Protein AF-A0A921ZZX8-F1 (afdb_monomer_lite)

Sequence (82 aa):
LEEECKIADICRHDQVAVCGIDSCGEMRTFIDTCDMHEFNCDSKKDFVQKPSHECWVTCKRGRSFKKPTYNEHCDIDNFIKT

Organism: Manduca sexta (NCBI:txid7130)

Radius of gyration: 12.61 Å; chains: 1; bounding box: 30×32×26 Å

Structure (mmCIF, N/CA/C/O backbone):
data_AF-A0A921ZZX8-F1
#
_entry.id   AF-A0A921ZZX8-F1
#
loop_
_atom_site.group_PDB
_atom_site.id
_atom_site.type_symbol
_atom_site.label_atom_id
_atom_site.label_alt_id
_atom_site.label_comp_id
_atom_site.label_asym_id
_atom_site.label_entity_id
_atom_site.label_seq_id
_atom_site.pdbx_PDB_ins_code
_atom_site.Cartn_x
_atom_site.Cartn_y
_atom_site.Cartn_z
_atom_site.occupancy
_atom_site.B_iso_or_equiv
_atom_site.auth_seq_id
_atom_site.auth_comp_id
_atom_site.auth_asym_id
_atom_site.auth_atom_id
_atom_site.pdbx_PDB_model_num
ATOM 1 N N . LEU A 1 1 ? -12.162 1.248 7.973 1.00 62.78 1 LEU A N 1
ATOM 2 C CA . LEU A 1 1 ? -11.000 1.692 8.781 1.00 62.78 1 LEU A CA 1
ATOM 3 C C . LEU A 1 1 ? -10.612 0.696 9.866 1.00 62.78 1 LEU A C 1
ATOM 5 O O . LEU A 1 1 ? -9.462 0.294 9.874 1.00 62.78 1 LEU A O 1
ATOM 9 N N . GLU A 1 2 ? -11.531 0.230 10.720 1.00 77.12 2 GLU A N 1
ATOM 10 C CA . GLU A 1 2 ? -11.216 -0.875 11.652 1.00 77.12 2 GLU A CA 1
ATOM 11 C C . GLU A 1 2 ? -10.814 -2.176 10.939 1.00 77.12 2 GLU A C 1
ATOM 13 O O . GLU A 1 2 ? -10.015 -2.947 11.462 1.00 77.12 2 GLU A O 1
ATOM 18 N N . GLU A 1 3 ? -11.356 -2.421 9.745 1.00 85.00 3 GLU A N 1
ATOM 19 C CA . GLU A 1 3 ? -11.012 -3.594 8.935 1.00 85.00 3 GLU A CA 1
ATOM 20 C C . GLU A 1 3 ? -9.561 -3.555 8.438 1.00 85.00 3 GLU A C 1
ATOM 22 O O . GLU A 1 3 ? -8.867 -4.556 8.566 1.00 85.00 3 GLU A O 1
ATOM 27 N N . GLU A 1 4 ? -9.069 -2.395 7.981 1.00 89.69 4 GLU A N 1
ATOM 28 C CA . GLU A 1 4 ? -7.666 -2.208 7.568 1.00 89.69 4 GLU A CA 1
ATOM 29 C C . GLU A 1 4 ? -6.704 -2.531 8.718 1.00 89.69 4 GLU A C 1
ATOM 31 O O . GLU A 1 4 ? -5.743 -3.270 8.533 1.00 89.69 4 GLU A O 1
ATOM 36 N N . CYS A 1 5 ? -7.013 -2.052 9.928 1.00 90.25 5 CYS A N 1
ATOM 37 C CA . CYS A 1 5 ? -6.205 -2.309 11.120 1.00 90.25 5 CYS A CA 1
ATOM 38 C C . CYS A 1 5 ? -6.166 -3.800 11.490 1.00 90.25 5 CYS A C 1
ATOM 40 O O . CYS A 1 5 ? -5.122 -4.323 11.864 1.00 90.25 5 CYS A O 1
ATOM 42 N N . LYS A 1 6 ? -7.302 -4.502 11.370 1.00 92.31 6 LYS A N 1
ATOM 43 C CA . LYS A 1 6 ? -7.378 -5.949 11.630 1.00 92.31 6 LYS A CA 1
ATOM 44 C C . LYS A 1 6 ? -6.626 -6.752 10.579 1.00 92.31 6 LYS A C 1
ATOM 46 O O . LYS A 1 6 ? -5.988 -7.737 10.927 1.00 92.31 6 LYS A O 1
ATOM 51 N N . ILE A 1 7 ? -6.719 -6.348 9.311 1.00 91.25 7 ILE A N 1
ATOM 52 C CA . ILE A 1 7 ? -5.979 -6.986 8.223 1.00 91.25 7 ILE A CA 1
ATOM 53 C C . ILE A 1 7 ? -4.486 -6.804 8.470 1.00 91.25 7 ILE A C 1
ATOM 55 O O . ILE A 1 7 ? -3.779 -7.802 8.467 1.00 91.25 7 ILE A O 1
ATOM 59 N N . ALA A 1 8 ? -4.028 -5.582 8.754 1.00 90.00 8 ALA A N 1
ATOM 60 C CA . ALA A 1 8 ? -2.624 -5.295 9.040 1.00 90.00 8 ALA A CA 1
ATOM 61 C C . ALA A 1 8 ? -2.062 -6.168 10.181 1.00 90.00 8 ALA A C 1
ATOM 63 O O . ALA A 1 8 ? -1.003 -6.761 10.012 1.00 90.00 8 ALA A O 1
ATOM 64 N N . ASP A 1 9 ? -2.806 -6.334 11.281 1.00 89.75 9 ASP A N 1
ATOM 65 C CA . ASP A 1 9 ? -2.383 -7.119 12.456 1.00 89.75 9 ASP A CA 1
ATOM 66 C C . ASP A 1 9 ? -2.198 -8.624 12.170 1.00 89.75 9 ASP A C 1
ATOM 68 O O . ASP A 1 9 ? -1.304 -9.269 12.716 1.00 89.75 9 ASP A O 1
ATOM 72 N N . ILE A 1 10 ? -3.017 -9.203 11.282 1.00 93.25 10 ILE A N 1
ATOM 73 C CA . ILE A 1 10 ? -2.947 -10.636 10.931 1.00 93.25 10 ILE A CA 1
ATOM 74 C C . ILE A 1 10 ? -2.161 -10.915 9.642 1.00 93.25 10 ILE A C 1
ATOM 76 O O . ILE A 1 10 ? -1.984 -12.078 9.264 1.00 93.25 10 ILE A O 1
ATOM 80 N N . CYS A 1 11 ? -1.749 -9.872 8.922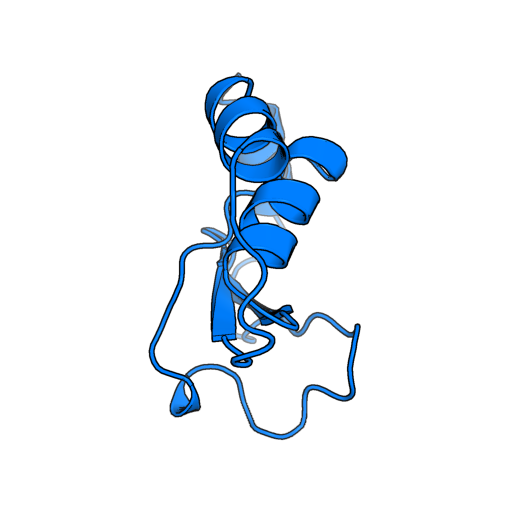 1.00 94.19 11 CYS A N 1
ATOM 81 C CA . CYS A 1 11 ? -1.134 -9.992 7.609 1.00 94.19 11 CYS A CA 1
ATOM 82 C C . CYS A 1 11 ? 0.301 -10.521 7.711 1.00 94.19 11 CYS A C 1
ATOM 84 O O . CYS A 1 11 ? 1.039 -10.256 8.659 1.00 94.19 11 CYS A O 1
ATOM 86 N N . ARG A 1 12 ? 0.713 -11.304 6.710 1.00 94.75 12 ARG A N 1
ATOM 87 C CA . ARG A 1 12 ? 2.067 -11.851 6.632 1.00 94.75 12 ARG A CA 1
ATOM 88 C C . ARG A 1 12 ? 2.897 -11.044 5.643 1.00 94.75 12 ARG A C 1
ATOM 90 O O . ARG A 1 12 ? 2.668 -11.147 4.443 1.00 94.75 12 ARG A O 1
ATOM 97 N N . HIS A 1 13 ? 3.908 -10.348 6.153 1.00 95.94 13 HIS A N 1
ATOM 98 C CA . HIS A 1 13 ? 4.862 -9.608 5.332 1.00 95.94 13 HIS A CA 1
ATOM 99 C C . HIS A 1 13 ? 5.658 -10.537 4.404 1.00 95.94 13 HIS A C 1
ATOM 101 O O . HIS A 1 13 ? 6.348 -11.458 4.859 1.00 95.94 13 HIS A O 1
ATOM 107 N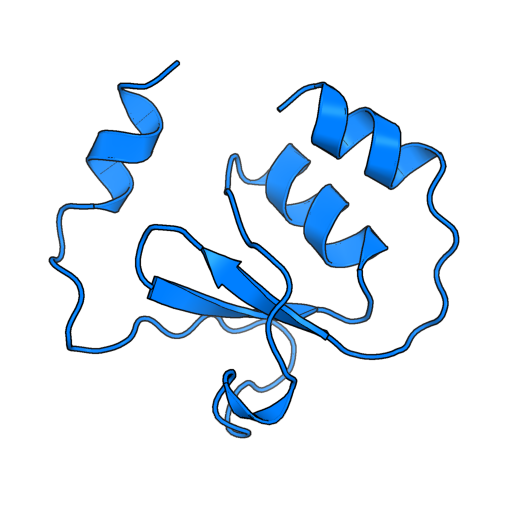 N . ASP A 1 14 ? 5.565 -10.284 3.100 1.00 92.25 14 ASP A N 1
ATOM 108 C CA . ASP A 1 14 ? 6.297 -10.989 2.043 1.00 92.25 14 ASP A CA 1
ATOM 109 C C . ASP A 1 14 ? 7.419 -10.135 1.427 1.00 92.25 14 ASP A C 1
ATOM 111 O O . ASP A 1 14 ? 8.241 -10.658 0.671 1.00 92.25 14 ASP A O 1
ATOM 115 N N . GLN A 1 15 ? 7.496 -8.848 1.796 1.00 89.94 15 GLN A N 1
ATOM 116 C CA . GLN A 1 15 ? 8.462 -7.866 1.294 1.00 89.94 15 GLN A CA 1
ATOM 117 C C . GLN A 1 15 ? 8.420 -7.666 -0.232 1.00 89.94 15 GLN A C 1
ATOM 119 O O . GLN A 1 15 ? 9.397 -7.198 -0.834 1.00 89.94 15 GLN A O 1
ATOM 124 N N . VAL A 1 16 ? 7.305 -8.020 -0.875 1.00 89.81 16 VAL A N 1
ATOM 125 C CA . VAL A 1 16 ? 7.083 -7.793 -2.302 1.00 89.81 16 VAL A CA 1
ATOM 126 C C . VAL A 1 16 ? 6.490 -6.405 -2.483 1.00 89.81 16 VAL A C 1
ATOM 128 O O . VAL A 1 16 ? 5.317 -6.181 -2.210 1.00 89.81 16 VAL A O 1
ATOM 131 N N . ALA A 1 17 ? 7.296 -5.474 -2.994 1.00 89.19 17 ALA A N 1
ATOM 132 C CA . ALA A 1 17 ? 6.879 -4.083 -3.142 1.00 89.19 17 ALA A CA 1
ATOM 133 C C . ALA A 1 17 ? 5.623 -3.931 -4.012 1.00 89.19 17 ALA A C 1
ATOM 135 O O . ALA A 1 17 ? 5.553 -4.450 -5.131 1.00 89.19 17 ALA A O 1
ATOM 136 N N . VAL A 1 18 ? 4.669 -3.137 -3.524 1.00 90.62 18 VAL A N 1
ATOM 137 C CA . VAL A 1 18 ? 3.396 -2.875 -4.206 1.00 90.62 18 VAL A CA 1
ATOM 138 C C . VAL A 1 18 ? 3.185 -1.388 -4.444 1.00 90.62 18 VAL A C 1
ATOM 140 O O . VAL A 1 18 ? 3.655 -0.533 -3.692 1.00 90.62 18 VAL A O 1
ATOM 143 N N . CYS A 1 19 ? 2.461 -1.073 -5.514 1.00 91.12 19 CYS A N 1
ATOM 144 C CA . CYS A 1 19 ? 1.965 0.271 -5.760 1.00 91.12 19 CYS A CA 1
ATOM 145 C C . CYS A 1 19 ? 0.583 0.420 -5.129 1.00 91.12 19 CYS A C 1
ATOM 147 O O . CYS A 1 19 ? -0.310 -0.357 -5.456 1.00 91.12 19 CYS A O 1
ATOM 149 N N . GLY A 1 20 ? 0.393 1.421 -4.275 1.00 91.56 20 GLY A N 1
ATOM 150 C CA . GLY A 1 20 ? -0.924 1.853 -3.827 1.00 91.56 20 GLY A CA 1
ATOM 151 C C . GLY A 1 20 ? -1.297 3.179 -4.476 1.00 91.56 20 GLY A C 1
ATOM 152 O O . GLY A 1 20 ? -0.467 4.090 -4.555 1.00 91.56 20 GLY A O 1
ATOM 153 N N . ILE A 1 21 ? -2.552 3.296 -4.904 1.00 90.19 21 ILE A N 1
ATOM 154 C CA . ILE A 1 21 ? -3.152 4.559 -5.343 1.00 90.19 21 ILE A CA 1
ATOM 155 C C . ILE A 1 21 ? -4.433 4.781 -4.545 1.00 90.19 21 ILE A C 1
ATOM 157 O O . ILE A 1 21 ? -5.281 3.888 -4.502 1.00 90.19 21 ILE A O 1
ATOM 161 N N . ASP A 1 22 ? -4.546 5.939 -3.902 1.00 89.56 22 ASP A N 1
ATOM 162 C CA . ASP A 1 22 ? -5.721 6.321 -3.116 1.00 89.56 22 ASP A CA 1
ATOM 163 C C . ASP A 1 22 ? -6.835 6.913 -4.004 1.00 89.56 22 ASP A C 1
ATOM 165 O O . ASP A 1 22 ? -6.653 7.142 -5.210 1.00 89.56 22 ASP A O 1
ATOM 169 N N . SER A 1 23 ? -8.020 7.156 -3.437 1.00 87.12 23 SER A N 1
ATOM 170 C CA . SER A 1 23 ? -9.146 7.738 -4.192 1.00 87.12 23 SER A CA 1
ATOM 171 C C . SER A 1 23 ? -8.860 9.143 -4.729 1.00 87.12 23 SER A C 1
ATOM 173 O O . SER A 1 23 ? -9.502 9.590 -5.681 1.00 87.12 23 SER A O 1
ATOM 175 N N . CYS A 1 24 ? -7.869 9.805 -4.144 1.00 84.62 24 CYS A N 1
ATOM 176 C CA . CYS A 1 24 ? -7.373 11.139 -4.428 1.00 84.62 24 CYS A CA 1
ATOM 177 C C . CYS A 1 24 ? -6.248 11.181 -5.474 1.00 84.62 24 CYS A C 1
ATOM 179 O O . CYS A 1 24 ? -5.732 12.262 -5.783 1.00 84.62 24 CYS A O 1
ATOM 181 N N . GLY A 1 25 ? -5.855 10.027 -6.021 1.00 84.88 25 GLY A N 1
ATOM 182 C CA . GLY A 1 25 ? -4.772 9.915 -6.993 1.00 84.88 25 GLY A CA 1
ATOM 183 C C . GLY A 1 25 ? -3.379 10.143 -6.407 1.00 84.88 25 GLY A C 1
ATOM 184 O O . GLY A 1 25 ? -2.433 10.387 -7.166 1.00 84.88 25 GLY A O 1
ATOM 185 N N . GLU A 1 26 ? -3.243 10.088 -5.082 1.00 87.31 26 GLU A N 1
ATOM 186 C CA . GLU A 1 26 ? -1.969 9.957 -4.395 1.00 87.31 26 GLU A CA 1
ATOM 187 C C . GLU A 1 26 ? -1.424 8.555 -4.665 1.00 87.31 26 GLU A C 1
ATOM 189 O O . GLU A 1 26 ? -2.100 7.548 -4.475 1.00 87.31 26 GLU A O 1
ATOM 194 N N . MET A 1 27 ? -0.194 8.489 -5.154 1.00 87.56 27 MET A N 1
ATOM 195 C CA . MET A 1 27 ? 0.512 7.256 -5.463 1.00 87.56 27 MET A CA 1
ATOM 196 C C . MET A 1 27 ? 1.636 7.066 -4.458 1.00 87.56 27 MET A C 1
ATOM 198 O O . MET A 1 27 ? 2.418 7.992 -4.209 1.00 87.56 27 MET A O 1
ATOM 202 N N . ARG A 1 28 ? 1.773 5.853 -3.934 1.00 88.19 28 ARG A N 1
ATOM 203 C CA . ARG A 1 28 ? 2.846 5.493 -3.011 1.00 88.19 28 ARG A CA 1
ATOM 204 C C . ARG A 1 28 ? 3.278 4.049 -3.217 1.00 88.19 28 ARG A C 1
ATOM 206 O O . ARG A 1 28 ? 2.460 3.168 -3.456 1.00 88.19 28 ARG A O 1
ATOM 213 N N . THR A 1 29 ? 4.579 3.799 -3.111 1.00 88.88 29 THR A N 1
ATOM 214 C CA . THR A 1 29 ? 5.116 2.436 -3.046 1.00 88.88 29 THR A CA 1
ATOM 215 C C . THR A 1 29 ? 5.193 1.978 -1.594 1.00 88.88 29 THR A C 1
ATOM 217 O O . THR A 1 29 ? 5.785 2.666 -0.756 1.00 88.88 29 THR A O 1
ATOM 220 N N . PHE A 1 30 ? 4.622 0.810 -1.319 1.00 90.81 30 PHE A N 1
ATOM 221 C CA . PHE A 1 30 ? 4.674 0.124 -0.030 1.00 90.81 30 PHE A CA 1
ATOM 222 C C . PHE A 1 30 ? 5.650 -1.052 -0.110 1.00 90.81 30 PHE A C 1
ATOM 224 O O . PHE A 1 30 ? 5.923 -1.556 -1.204 1.00 90.81 30 PHE A O 1
ATOM 231 N N . ILE A 1 31 ? 6.240 -1.432 1.028 1.00 90.94 31 ILE A N 1
ATOM 232 C CA . ILE A 1 31 ? 7.195 -2.551 1.087 1.00 90.94 31 ILE A CA 1
ATOM 233 C C . ILE A 1 31 ? 6.476 -3.860 0.763 1.00 90.94 31 ILE A C 1
ATOM 235 O O . ILE A 1 31 ? 7.031 -4.659 0.015 1.00 90.94 31 ILE A O 1
ATOM 239 N N . ASP A 1 32 ? 5.245 -4.014 1.244 1.00 92.38 32 ASP A N 1
ATOM 240 C CA . ASP A 1 32 ? 4.291 -5.018 0.796 1.00 92.38 32 ASP A CA 1
ATOM 241 C C . ASP A 1 32 ? 2.834 -4.553 0.984 1.00 92.38 32 ASP A C 1
ATOM 243 O O . ASP A 1 32 ? 2.550 -3.380 1.240 1.00 92.38 32 ASP A O 1
ATOM 247 N N . THR A 1 33 ? 1.889 -5.471 0.777 1.00 93.19 33 THR A N 1
ATOM 248 C CA . THR A 1 33 ? 0.453 -5.184 0.916 1.00 93.19 33 THR A CA 1
ATOM 249 C C . THR A 1 33 ? 0.045 -4.980 2.377 1.00 93.19 33 THR A C 1
ATOM 251 O O . THR A 1 33 ? -0.874 -4.208 2.640 1.00 93.19 33 THR A O 1
ATOM 254 N N . CYS A 1 34 ? 0.728 -5.613 3.334 1.00 95.06 34 CYS A N 1
ATOM 255 C CA . CYS A 1 34 ? 0.446 -5.433 4.757 1.00 95.06 34 CYS A CA 1
ATOM 256 C C . CYS A 1 34 ? 0.792 -4.003 5.189 1.00 95.06 34 CYS A C 1
ATOM 258 O O . CYS A 1 34 ? -0.045 -3.337 5.794 1.00 95.06 34 CYS A O 1
ATOM 260 N N . ASP A 1 35 ? 1.956 -3.492 4.768 1.00 94.00 35 ASP A N 1
ATOM 261 C CA . ASP A 1 35 ? 2.365 -2.099 5.009 1.00 94.00 35 ASP A CA 1
ATOM 262 C C . ASP A 1 35 ? 1.374 -1.079 4.418 1.00 94.00 35 ASP A C 1
ATOM 264 O O . ASP A 1 35 ? 1.218 0.029 4.935 1.00 94.00 35 ASP A O 1
ATOM 268 N N . MET A 1 36 ? 0.698 -1.425 3.316 1.00 93.75 36 MET A N 1
ATOM 269 C CA . MET A 1 36 ? -0.360 -0.583 2.750 1.00 93.75 36 MET A CA 1
ATOM 270 C C . MET A 1 36 ? -1.578 -0.517 3.681 1.00 93.75 36 MET A C 1
ATOM 272 O O . MET A 1 36 ? -2.083 0.576 3.941 1.00 93.75 36 MET A O 1
ATOM 276 N N . HIS A 1 37 ? -2.029 -1.660 4.203 1.00 95.06 37 HIS A N 1
ATOM 277 C CA . HIS A 1 37 ? -3.148 -1.728 5.149 1.00 95.06 37 HIS A CA 1
ATOM 278 C C . HIS A 1 37 ? -2.824 -1.043 6.485 1.00 95.06 37 HIS A C 1
ATOM 280 O O . HIS A 1 37 ? -3.660 -0.311 7.018 1.00 95.06 37 HIS A O 1
ATOM 286 N N . GLU A 1 38 ? -1.601 -1.210 6.993 1.00 94.38 38 GLU A N 1
ATOM 287 C CA . GLU A 1 38 ? -1.108 -0.508 8.184 1.00 94.38 38 GLU A CA 1
ATOM 288 C C . GLU A 1 38 ? -1.159 1.009 7.970 1.00 94.38 38 GLU A C 1
ATOM 290 O O . GLU A 1 38 ? -1.760 1.744 8.756 1.00 94.38 38 GLU A O 1
ATOM 295 N N . PHE A 1 39 ? -0.652 1.488 6.829 1.00 93.06 39 PHE A N 1
ATOM 296 C CA . PHE A 1 39 ? -0.687 2.911 6.513 1.00 93.06 39 PHE A CA 1
ATOM 297 C C . PHE A 1 39 ? -2.112 3.462 6.360 1.00 93.06 39 PHE A C 1
ATOM 299 O O . PHE A 1 39 ? -2.398 4.560 6.845 1.00 93.06 39 PHE A O 1
ATOM 306 N N . ASN A 1 40 ? -3.017 2.717 5.717 1.00 93.25 40 ASN A N 1
ATOM 307 C CA . ASN A 1 40 ? -4.430 3.088 5.609 1.00 93.25 40 ASN A CA 1
ATOM 308 C C . ASN A 1 40 ? -5.086 3.206 6.993 1.00 93.25 40 ASN A C 1
ATOM 310 O O . ASN A 1 40 ? -5.799 4.179 7.259 1.00 93.25 40 ASN A O 1
ATOM 314 N N . CYS A 1 41 ? -4.813 2.250 7.885 1.00 93.56 41 CYS A N 1
ATOM 315 C CA . CYS A 1 41 ? -5.295 2.246 9.264 1.00 93.56 41 CYS A CA 1
ATOM 316 C C . CYS A 1 41 ? -4.804 3.469 10.059 1.00 93.56 41 CYS A C 1
ATOM 318 O O . CYS A 1 41 ? -5.623 4.183 10.662 1.00 93.56 41 CYS A O 1
ATOM 320 N N . ASP A 1 42 ? -3.493 3.720 10.032 1.00 91.50 42 ASP A N 1
ATOM 321 C CA . ASP A 1 42 ? -2.827 4.746 10.836 1.00 91.50 42 ASP A CA 1
ATOM 322 C C . ASP A 1 42 ? -3.121 6.156 10.330 1.00 91.50 42 ASP A C 1
ATOM 324 O O . ASP A 1 42 ? -3.472 7.050 11.100 1.00 91.50 42 ASP A O 1
ATOM 328 N N . SER A 1 43 ? -3.014 6.354 9.015 1.00 89.94 43 SER A N 1
ATOM 329 C CA . SER A 1 43 ? -3.105 7.676 8.383 1.00 89.94 43 SER A CA 1
ATOM 330 C C . SER A 1 43 ? -4.504 8.022 7.884 1.00 89.94 43 SER A C 1
ATOM 332 O O . SER A 1 43 ? -4.688 9.084 7.295 1.00 89.94 43 SER A O 1
ATOM 334 N N . LYS A 1 44 ? -5.491 7.147 8.116 1.00 89.38 44 LYS A N 1
ATOM 335 C CA . L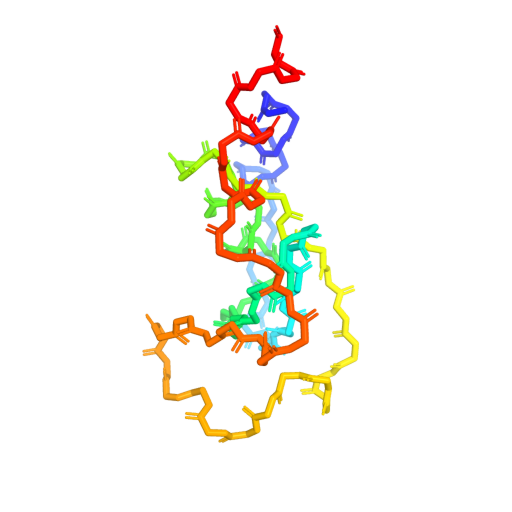YS A 1 44 ? -6.881 7.312 7.657 1.00 89.38 44 LYS A CA 1
ATOM 336 C C . LYS A 1 44 ? -6.979 7.527 6.144 1.00 89.38 44 LYS A C 1
ATOM 338 O O . LYS A 1 44 ? -7.713 8.388 5.670 1.00 89.38 44 LYS A O 1
ATOM 343 N N . LYS A 1 45 ? -6.211 6.731 5.402 1.00 89.88 45 LYS A N 1
ATOM 344 C CA . LYS A 1 45 ? -6.140 6.747 3.936 1.00 89.88 45 LYS A CA 1
ATOM 345 C C . LYS A 1 45 ? -6.812 5.507 3.341 1.00 89.88 45 LYS A C 1
ATOM 347 O O . LYS A 1 45 ? -7.143 4.567 4.060 1.00 89.88 45 LYS A O 1
ATOM 352 N N . ASP A 1 46 ? -7.025 5.526 2.031 1.00 91.75 46 ASP A N 1
ATOM 353 C CA . ASP A 1 46 ? -7.741 4.497 1.274 1.00 91.75 46 ASP A CA 1
ATOM 354 C C . ASP A 1 46 ? -6.946 4.021 0.044 1.00 91.75 46 ASP A C 1
ATOM 356 O O . ASP A 1 46 ? -7.490 3.830 -1.045 1.00 91.75 46 ASP A O 1
ATOM 360 N N . PHE A 1 47 ? -5.634 3.819 0.209 1.00 92.31 47 PHE A N 1
ATOM 361 C CA . PHE A 1 47 ? -4.785 3.277 -0.849 1.00 92.31 47 PHE A CA 1
ATOM 362 C C . PHE A 1 47 ? -5.246 1.879 -1.256 1.00 92.31 47 PHE A C 1
ATOM 364 O O . PHE A 1 47 ? -5.408 0.991 -0.419 1.00 92.31 47 PHE A O 1
ATOM 371 N N . VAL A 1 48 ? -5.380 1.672 -2.565 1.00 92.88 48 VAL A N 1
ATOM 372 C CA . VAL A 1 48 ? -5.694 0.374 -3.166 1.00 92.88 48 VAL A CA 1
ATOM 373 C C . VAL A 1 48 ? -4.519 -0.092 -4.009 1.00 92.88 48 VAL A C 1
ATOM 375 O O . VAL A 1 48 ? -3.947 0.690 -4.775 1.00 92.88 48 VAL A O 1
ATOM 378 N N . GLN A 1 49 ? -4.193 -1.382 -3.918 1.00 92.94 49 GLN A N 1
ATOM 379 C CA . GLN A 1 49 ? -3.146 -1.989 -4.730 1.00 92.94 49 GLN A CA 1
ATOM 380 C C . GLN A 1 49 ? -3.445 -1.822 -6.230 1.00 92.94 49 GLN A C 1
ATOM 382 O O . GLN A 1 49 ? -4.538 -2.120 -6.720 1.00 92.94 49 GLN A O 1
ATOM 387 N N . LYS A 1 50 ? -2.440 -1.367 -6.972 1.00 90.75 50 LYS A N 1
ATOM 388 C CA . LYS A 1 50 ? -2.423 -1.247 -8.430 1.00 90.75 50 LYS A CA 1
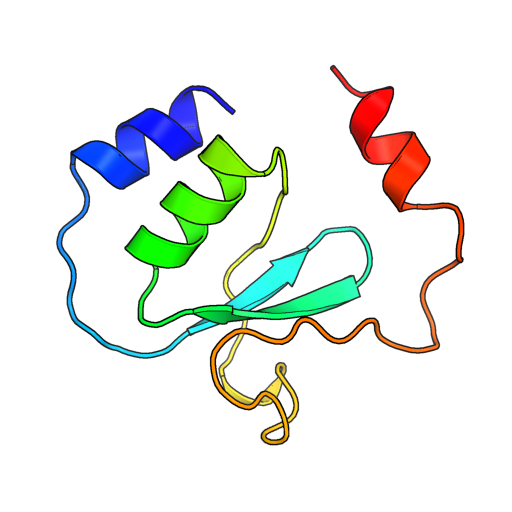ATOM 389 C C . LYS A 1 50 ? -1.181 -1.941 -8.993 1.00 90.75 50 LYS A C 1
ATOM 391 O O . LYS A 1 50 ? -0.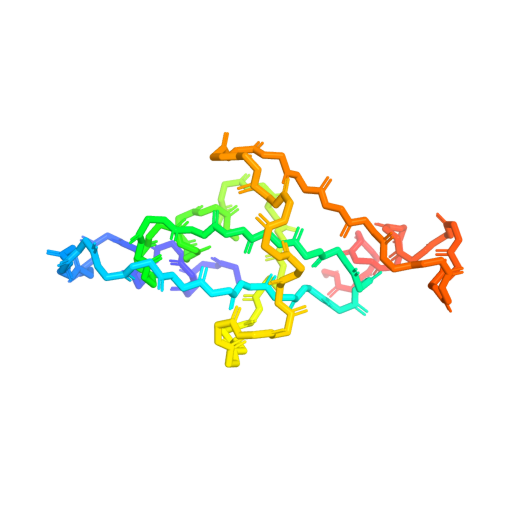239 -2.222 -8.246 1.00 90.75 50 LYS A O 1
ATOM 396 N N . PRO A 1 51 ? -1.155 -2.234 -10.305 1.00 87.88 51 PRO A N 1
ATOM 397 C CA . PRO A 1 51 ? 0.041 -2.757 -10.950 1.00 87.88 51 PRO A CA 1
ATOM 398 C C . PRO A 1 51 ? 1.273 -1.898 -10.640 1.00 87.88 51 PRO A C 1
ATOM 400 O O . PRO A 1 51 ? 1.192 -0.673 -10.615 1.00 87.88 51 PRO A O 1
ATOM 403 N N . SER A 1 52 ? 2.430 -2.527 -10.434 1.00 80.88 52 SER A N 1
ATOM 404 C CA . SER A 1 52 ? 3.656 -1.834 -10.004 1.00 80.88 52 SER A CA 1
ATOM 405 C C . SER A 1 52 ? 4.085 -0.683 -10.924 1.00 80.88 52 SER A C 1
ATOM 407 O O . SER A 1 52 ? 4.676 0.281 -10.450 1.00 80.88 52 SER A O 1
ATOM 409 N N . HIS A 1 53 ? 3.750 -0.754 -12.215 1.00 81.25 53 HIS A N 1
ATOM 410 C CA . HIS A 1 53 ? 4.052 0.275 -13.212 1.00 81.25 53 HIS A CA 1
ATOM 411 C C . HIS A 1 53 ? 3.140 1.515 -13.152 1.00 81.25 53 HIS A C 1
ATOM 413 O O . HIS A 1 53 ? 3.439 2.509 -13.807 1.00 81.25 53 HIS A O 1
ATOM 419 N N . GLU A 1 54 ? 2.038 1.479 -12.396 1.00 83.12 54 GLU A N 1
ATOM 420 C CA . GLU A 1 54 ? 1.159 2.643 -12.192 1.00 83.12 54 GLU A CA 1
ATOM 421 C C . GLU A 1 54 ? 1.786 3.674 -11.252 1.00 83.12 54 GLU A C 1
ATOM 423 O O . GLU A 1 54 ? 1.641 4.882 -11.455 1.00 83.12 54 GLU A O 1
ATOM 428 N N . CYS A 1 55 ? 2.527 3.209 -10.244 1.00 78.50 55 CYS A N 1
ATOM 429 C CA . CYS A 1 55 ? 3.371 4.078 -9.443 1.00 78.50 55 CYS A CA 1
ATOM 430 C C . CYS A 1 55 ? 4.607 4.382 -10.274 1.00 78.50 55 CYS A C 1
ATOM 432 O O . CYS A 1 55 ? 5.404 3.498 -10.588 1.00 78.50 55 CYS A O 1
ATOM 434 N N . TRP A 1 56 ? 4.771 5.648 -10.642 1.00 66.88 56 TRP A N 1
ATOM 435 C CA . TRP A 1 56 ? 5.935 6.085 -11.393 1.00 66.88 56 TRP A CA 1
ATOM 436 C C . TRP A 1 56 ? 7.188 5.692 -10.595 1.00 66.88 56 TRP A C 1
ATOM 438 O O . TRP A 1 56 ? 7.290 5.984 -9.402 1.00 66.88 56 TRP A O 1
ATOM 448 N N . VAL A 1 57 ? 8.142 5.024 -11.251 1.00 56.34 57 VAL A N 1
ATOM 449 C CA . VAL A 1 57 ? 9.397 4.471 -10.683 1.00 56.34 57 VAL A CA 1
ATOM 450 C C . VAL A 1 57 ? 10.315 5.505 -10.000 1.00 56.34 57 VAL A C 1
ATOM 452 O O . VAL A 1 57 ? 11.423 5.196 -9.571 1.00 56.34 57 VAL A O 1
ATOM 455 N N . THR A 1 58 ? 9.860 6.747 -9.857 1.00 52.41 58 THR A N 1
ATOM 456 C CA . THR A 1 58 ? 10.489 7.826 -9.093 1.00 52.41 58 THR A CA 1
ATOM 457 C C . THR A 1 58 ? 10.094 7.850 -7.616 1.00 52.41 58 THR A C 1
ATOM 459 O O . THR A 1 58 ? 10.645 8.664 -6.867 1.00 52.41 58 THR A O 1
ATOM 462 N N . CYS A 1 59 ? 9.202 6.961 -7.161 1.00 51.88 59 CYS A N 1
ATOM 463 C CA . CYS A 1 59 ? 8.869 6.807 -5.748 1.00 51.88 59 CYS A CA 1
ATOM 464 C C . CYS A 1 59 ? 10.073 6.248 -4.967 1.00 51.88 59 CYS A C 1
ATOM 466 O O . CYS A 1 59 ? 10.211 5.052 -4.716 1.00 51.88 59 CYS A O 1
ATOM 468 N N . LYS A 1 60 ? 11.009 7.129 -4.591 1.00 54.00 60 LYS A N 1
ATOM 469 C CA . LYS A 1 60 ? 11.997 6.822 -3.552 1.00 54.00 60 LYS A CA 1
ATOM 470 C C . LYS A 1 60 ? 11.209 6.423 -2.304 1.00 54.00 60 LYS A C 1
ATOM 472 O O . LYS A 1 60 ? 10.320 7.179 -1.913 1.00 54.00 60 LYS A O 1
ATOM 477 N N . ARG A 1 61 ? 11.525 5.252 -1.728 1.00 56.00 61 ARG A N 1
ATOM 478 C CA . ARG A 1 61 ? 10.902 4.687 -0.513 1.00 56.00 61 ARG A CA 1
ATOM 479 C C . ARG A 1 61 ? 10.356 5.788 0.407 1.00 56.00 61 ARG A C 1
ATOM 481 O O . ARG A 1 61 ? 11.131 6.599 0.910 1.00 56.00 61 ARG A O 1
ATOM 488 N N . GLY A 1 62 ? 9.037 5.807 0.601 1.00 56.81 62 GLY A N 1
ATOM 489 C CA . GLY A 1 62 ? 8.373 6.670 1.582 1.00 56.81 62 GLY A CA 1
ATOM 490 C C . GLY A 1 62 ? 7.908 8.054 1.109 1.00 56.81 62 GLY A C 1
ATOM 491 O O . GLY A 1 62 ? 7.436 8.811 1.949 1.00 56.81 62 GLY A O 1
ATOM 492 N N . ARG A 1 63 ? 8.000 8.415 -0.182 1.00 68.50 63 ARG A N 1
ATOM 493 C CA . ARG A 1 63 ? 7.370 9.652 -0.695 1.00 68.50 63 ARG A CA 1
ATOM 494 C C . ARG A 1 63 ? 6.110 9.370 -1.498 1.00 68.50 63 ARG A C 1
ATOM 496 O O . ARG A 1 63 ? 6.168 8.645 -2.485 1.00 68.50 63 ARG A O 1
ATOM 503 N N . SER A 1 64 ? 5.019 10.021 -1.130 1.00 70.75 64 SER A N 1
ATOM 504 C CA . SER A 1 64 ? 3.799 10.052 -1.927 1.00 70.75 64 SER A CA 1
ATOM 505 C C . SER A 1 64 ? 3.880 11.067 -3.068 1.00 70.75 64 SER A C 1
ATOM 507 O O . SER A 1 64 ? 4.475 12.136 -2.916 1.00 70.75 64 SER A O 1
ATOM 509 N N . PHE A 1 65 ? 3.261 10.754 -4.206 1.00 76.00 65 PHE A N 1
ATOM 510 C CA . PHE A 1 65 ? 3.168 11.637 -5.371 1.00 76.00 65 PHE A CA 1
ATOM 511 C C . PHE A 1 65 ? 1.719 11.736 -5.838 1.00 76.00 65 PHE A C 1
ATOM 513 O O . PHE A 1 65 ? 1.109 10.721 -6.152 1.00 76.00 65 PHE A O 1
ATOM 520 N N . LYS A 1 66 ? 1.173 12.948 -5.941 1.00 74.62 66 LYS A N 1
ATOM 521 C CA . LYS A 1 66 ? -0.188 13.170 -6.447 1.00 74.62 66 LYS A CA 1
ATOM 522 C C . LYS A 1 66 ? -0.154 13.348 -7.966 1.00 74.62 66 LYS A C 1
ATOM 524 O O . LYS A 1 66 ? 0.670 14.117 -8.472 1.00 74.62 66 LYS A O 1
ATOM 529 N N . LYS A 1 67 ? -1.008 12.640 -8.717 1.00 66.50 67 LYS A N 1
ATOM 530 C CA . LYS A 1 67 ? -1.136 12.893 -10.166 1.00 66.50 67 LYS A CA 1
ATOM 531 C C . LYS A 1 67 ? -1.642 14.337 -10.382 1.00 66.50 67 LYS A C 1
ATOM 533 O O . LYS A 1 67 ? -2.584 14.739 -9.702 1.00 66.50 67 LYS A O 1
ATOM 538 N N . PRO A 1 68 ? -1.103 15.099 -11.357 1.00 63.22 68 PRO A N 1
ATOM 539 C CA . PRO A 1 68 ? -1.531 16.481 -11.631 1.00 63.22 68 PRO A CA 1
ATOM 540 C C . PRO A 1 68 ? -3.013 16.630 -12.005 1.00 63.22 68 PRO A C 1
ATOM 542 O O . PRO A 1 68 ? -3.549 17.730 -11.998 1.00 63.22 68 PRO A O 1
ATOM 545 N N . THR A 1 69 ? -3.666 15.529 -12.380 1.00 65.00 69 THR A N 1
ATOM 546 C CA . THR A 1 69 ? -5.060 15.485 -12.830 1.00 65.00 69 THR A CA 1
ATOM 547 C C . THR A 1 69 ? -6.080 15.448 -11.690 1.00 65.00 69 THR A C 1
ATOM 549 O O . THR A 1 69 ? -7.275 15.463 -11.969 1.00 65.00 69 THR A O 1
ATOM 552 N N . TYR A 1 70 ? -5.647 15.360 -10.428 1.00 63.56 70 TYR A N 1
ATOM 553 C CA . TYR A 1 70 ? -6.538 15.323 -9.266 1.00 63.56 70 TYR A CA 1
ATOM 554 C C . TYR A 1 70 ? -6.654 16.697 -8.595 1.00 63.56 70 TYR A C 1
ATOM 556 O O . TYR A 1 70 ? -5.649 17.350 -8.323 1.00 63.56 70 TYR A O 1
ATOM 564 N N . ASN A 1 71 ? -7.892 17.126 -8.318 1.00 59.62 71 ASN A N 1
ATOM 565 C CA . ASN A 1 71 ? -8.194 18.409 -7.674 1.00 59.62 71 ASN A CA 1
ATOM 566 C C . ASN A 1 71 ? -7.543 18.526 -6.282 1.00 59.62 71 ASN A C 1
ATOM 568 O O . ASN A 1 71 ? -7.543 17.576 -5.496 1.00 59.62 71 ASN A O 1
ATOM 572 N N . GLU A 1 72 ? -7.077 19.733 -5.942 1.00 61.59 72 GLU A N 1
ATOM 573 C CA . GLU A 1 72 ? -6.456 20.069 -4.646 1.00 61.59 72 GLU A CA 1
ATOM 574 C C . GLU A 1 72 ?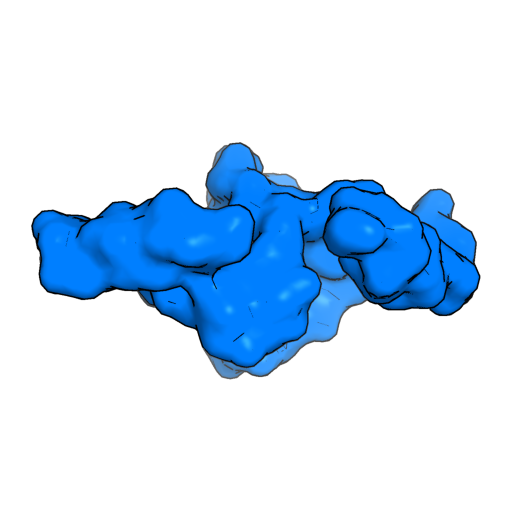 -7.350 19.768 -3.428 1.00 61.59 72 GLU A C 1
ATOM 576 O O . GLU A 1 72 ? -6.836 19.549 -2.339 1.00 61.59 72 GLU A O 1
ATOM 581 N N . HIS A 1 73 ? -8.674 19.701 -3.607 1.00 63.31 73 HIS A N 1
ATOM 582 C CA . HIS A 1 73 ? -9.648 19.606 -2.512 1.00 63.31 73 HIS A CA 1
ATOM 583 C C . HIS A 1 73 ? -10.111 18.179 -2.161 1.00 63.31 73 HIS A C 1
ATOM 585 O O . HIS A 1 73 ? -10.915 18.025 -1.248 1.00 63.31 73 HIS A O 1
ATOM 591 N N . CYS A 1 74 ? -9.633 17.127 -2.837 1.00 65.12 74 CYS A N 1
ATOM 592 C CA . CYS A 1 74 ? -10.170 15.775 -2.601 1.00 65.12 74 CYS A CA 1
ATOM 593 C C . CYS A 1 74 ? -9.843 15.210 -1.200 1.00 65.12 74 CYS A C 1
ATOM 595 O O . CYS A 1 74 ? -10.583 14.375 -0.689 1.00 65.12 74 CYS A O 1
ATOM 597 N N . ASP A 1 75 ? -8.773 15.687 -0.549 1.00 60.31 75 ASP A N 1
ATOM 598 C CA . ASP A 1 75 ? -8.386 15.240 0.798 1.00 60.31 75 ASP A CA 1
ATOM 599 C C . ASP A 1 75 ? -9.430 15.641 1.865 1.00 60.31 75 ASP A C 1
ATOM 601 O O . ASP A 1 75 ? -9.511 15.018 2.923 1.00 60.31 75 ASP A O 1
ATOM 605 N N . ILE A 1 76 ? -10.270 16.645 1.574 1.00 58.62 76 ILE A N 1
ATOM 606 C CA . ILE A 1 76 ? -11.341 17.130 2.458 1.00 58.62 76 ILE A CA 1
ATOM 607 C C . ILE A 1 76 ? -12.563 16.198 2.401 1.00 58.62 76 ILE A C 1
ATOM 609 O O . ILE A 1 76 ? -13.198 15.947 3.425 1.00 58.62 76 ILE A O 1
ATOM 613 N N . ASP A 1 77 ? -12.866 15.624 1.233 1.00 53.59 77 ASP A N 1
ATOM 614 C CA . ASP A 1 77 ? -14.016 14.725 1.054 1.00 53.59 77 ASP A CA 1
ATOM 615 C C . ASP A 1 77 ? -13.840 13.395 1.805 1.00 53.59 77 ASP A C 1
ATOM 617 O O . ASP A 1 77 ? -14.821 12.803 2.263 1.00 53.59 77 ASP A O 1
ATOM 621 N N . ASN A 1 78 ? -12.593 12.952 1.998 1.00 49.56 78 ASN A N 1
ATOM 622 C CA . ASN A 1 78 ? -12.271 11.757 2.782 1.00 49.56 78 ASN A CA 1
ATOM 623 C C . ASN A 1 78 ? -12.508 11.945 4.294 1.00 49.56 78 ASN A C 1
ATOM 625 O O . ASN A 1 78 ? -12.797 10.972 4.985 1.00 49.56 78 ASN A O 1
ATOM 629 N N . PHE A 1 79 ? -12.490 13.182 4.805 1.00 49.44 79 PHE A N 1
ATOM 630 C CA . PHE A 1 79 ? -12.865 13.479 6.195 1.00 49.44 79 PHE A CA 1
ATOM 631 C C . PHE A 1 79 ? -14.383 13.517 6.420 1.00 49.44 79 PHE A C 1
ATOM 633 O O . PHE A 1 79 ? -14.838 13.284 7.537 1.00 49.44 79 PHE A O 1
ATOM 640 N N . ILE A 1 80 ? -15.174 13.814 5.383 1.00 49.59 80 ILE A N 1
ATOM 641 C CA . ILE A 1 80 ? -16.627 14.033 5.507 1.00 49.59 80 ILE A CA 1
ATOM 642 C C . ILE A 1 80 ? -17.433 12.738 5.296 1.00 49.59 80 ILE A C 1
ATOM 644 O O . ILE A 1 80 ? -18.573 12.648 5.738 1.00 49.59 80 ILE A O 1
ATOM 648 N N . LYS A 1 81 ? -16.854 11.701 4.675 1.00 42.41 81 LYS A N 1
ATOM 649 C CA . LYS A 1 81 ? -17.517 10.398 4.453 1.00 42.41 81 LYS A CA 1
ATOM 650 C C . LYS A 1 81 ? -17.414 9.403 5.628 1.00 42.41 81 LYS A C 1
ATOM 652 O O . LYS A 1 81 ? -17.569 8.204 5.399 1.00 42.41 81 LYS A O 1
ATOM 657 N N . THR A 1 82 ? -17.155 9.878 6.850 1.00 40.75 82 THR A N 1
ATOM 658 C CA . THR A 1 82 ? -17.167 9.047 8.075 1.00 40.75 82 THR A CA 1
ATOM 659 C C . THR A 1 82 ? -18.526 9.094 8.759 1.00 40.75 82 THR A C 1
ATOM 661 O O . THR A 1 82 ? -19.082 10.208 8.871 1.00 40.75 82 THR A O 1
#

Secondary structure (DSSP, 8-state):
-HHHHHHHHH-------EEEE-TT-EEEEESSHHHHHHHHHHHT---EEE-TTTS-TT--TT--EE-TTS-TTHHHHHHH--

Foldseek 3Di:
DVVLVVCLVPDDDPQDWFWWAFPQQKIAIDSDPSRVSVCCVPVVTGTDTDPRVSRPPPRDHPDIDHDPPGDPCVVVVSVVVD

pLDDT: mean 79.49, std 15.76, range [40.75, 95.94]